Protein AF-A0A2Y9EXE4-F1 (afdb_monomer)

Secondary structure (DSSP, 8-state):
------TT--HHHHHHHHHHHHHHHHHHTTPPPPHHHHHHHHHTHHHHHHHHTTS------TTS-S-TTTHHHHHHHTTSSSSSS--

Mean predicted aligned error: 15.24 Å

Solvent-accessible surface area (backbone atoms only — not comparable to full-atom values): 5796 Å² total; per-residue (Å²): 131,90,76,84,65,78,81,89,68,51,76,65,56,50,50,50,56,52,51,50,52,50,55,54,47,40,47,72,73,71,44,85,75,54,72,70,54,51,48,50,47,61,76,41,39,73,58,44,61,65,43,63,80,64,52,77,78,77,72,75,65,90,79,67,72,101,50,95,82,56,60,82,60,59,65,64,63,67,64,72,76,75,76,84,80,82,129

Sequence (87 aa):
MNREGAPGKSPEEMYVQQKVRVLLMLRKMGSNLTASEEEFLRTYAGVVNSQLSQLPQHSIDQGESIDQGAEDVVMAFSRSETEDRRQ

Radius of gyration: 22.2 Å; Cα contacts (8 Å, |Δi|>4): 24; chains: 1; bounding box: 71×30×39 Å

Organism: Physeter macrocephalus (NCBI:txid9755)

Structure (mmCIF, N/CA/C/O backbone):
data_AF-A0A2Y9EXE4-F1
#
_entry.id   AF-A0A2Y9EXE4-F1
#
loop_
_atom_site.group_PDB
_atom_site.id
_atom_site.type_symbol
_atom_site.label_atom_id
_atom_site.label_alt_id
_atom_site.label_comp_id
_atom_site.label_asym_id
_atom_site.label_entity_id
_atom_site.label_seq_id
_atom_site.pdbx_PDB_ins_code
_atom_site.Cartn_x
_atom_site.Cartn_y
_atom_site.Cartn_z
_atom_site.occupancy
_atom_site.B_iso_or_equiv
_atom_site.auth_seq_id
_atom_site.auth_comp_id
_atom_site.auth_asym_id
_atom_site.auth_atom_id
_atom_site.pdbx_PDB_model_num
AT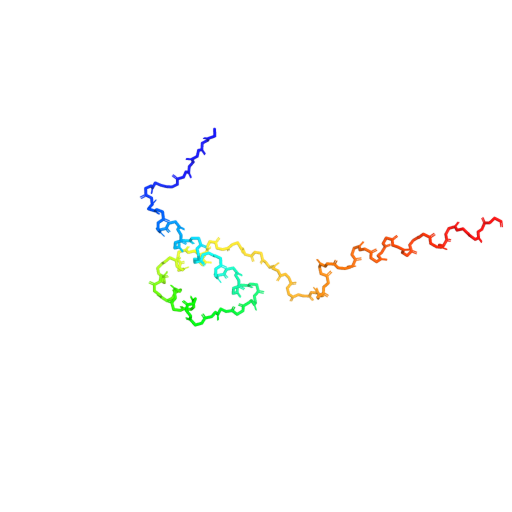OM 1 N N . MET A 1 1 ? 18.790 3.723 27.564 1.00 44.59 1 MET A N 1
ATOM 2 C CA . MET A 1 1 ? 18.343 3.596 26.159 1.00 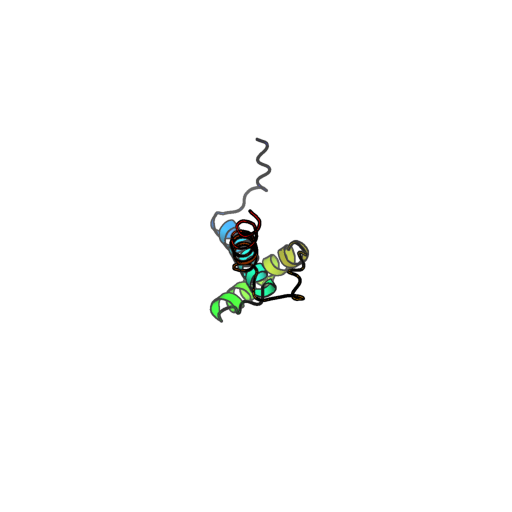44.59 1 MET A CA 1
ATOM 3 C C . MET A 1 1 ? 17.049 4.378 26.012 1.00 44.59 1 MET A C 1
ATOM 5 O O . MET A 1 1 ? 16.038 3.932 26.539 1.00 44.59 1 MET A O 1
ATOM 9 N N . ASN A 1 2 ? 17.091 5.550 25.371 1.00 50.38 2 ASN A N 1
ATOM 10 C CA . ASN A 1 2 ? 15.892 6.316 25.022 1.00 50.38 2 ASN A CA 1
ATOM 11 C C . ASN A 1 2 ? 15.170 5.560 23.910 1.00 50.38 2 ASN A C 1
ATOM 13 O O . ASN A 1 2 ? 15.516 5.661 22.735 1.00 50.38 2 ASN A O 1
ATOM 17 N N . ARG A 1 3 ? 14.244 4.692 24.310 1.00 53.59 3 ARG A N 1
ATOM 18 C CA . ARG A 1 3 ? 13.386 3.951 23.397 1.00 53.59 3 ARG A CA 1
ATOM 19 C C . ARG A 1 3 ? 12.279 4.908 22.973 1.00 53.59 3 ARG A C 1
ATOM 21 O O . ARG A 1 3 ? 11.177 4.839 23.499 1.00 53.59 3 ARG A O 1
ATOM 28 N N . GLU A 1 4 ? 12.596 5.791 22.032 1.00 51.19 4 GLU A N 1
ATOM 29 C CA . GLU A 1 4 ? 11.621 6.556 21.244 1.00 51.19 4 GLU A CA 1
ATOM 30 C C . GLU A 1 4 ? 10.848 5.569 20.342 1.00 51.19 4 GLU A C 1
ATOM 32 O O . GLU A 1 4 ? 10.959 5.554 19.119 1.00 51.19 4 GLU A O 1
ATOM 37 N N . GLY A 1 5 ? 10.124 4.635 20.963 1.00 49.34 5 GLY A N 1
ATOM 38 C CA . GLY A 1 5 ? 9.087 3.862 20.308 1.00 49.34 5 GLY A CA 1
ATOM 39 C C . GLY A 1 5 ? 7.899 4.792 20.171 1.00 49.34 5 GLY A C 1
ATOM 40 O O . GLY A 1 5 ? 7.287 5.147 21.174 1.00 49.34 5 GLY A O 1
ATOM 41 N N . ALA A 1 6 ? 7.621 5.222 18.943 1.00 51.59 6 ALA A N 1
ATOM 42 C CA . ALA A 1 6 ? 6.452 6.025 18.625 1.00 51.59 6 ALA A CA 1
ATOM 43 C C . ALA A 1 6 ? 5.191 5.476 19.340 1.00 51.59 6 ALA A C 1
ATOM 45 O O . ALA A 1 6 ? 5.021 4.257 19.453 1.00 51.59 6 ALA A O 1
ATOM 46 N N . PRO A 1 7 ? 4.323 6.362 19.846 1.00 54.81 7 PRO A N 1
ATOM 47 C CA . PRO A 1 7 ? 3.331 6.039 20.863 1.00 54.81 7 PRO A CA 1
ATOM 48 C C . PRO A 1 7 ? 2.242 5.088 20.344 1.00 54.81 7 PRO A C 1
ATOM 50 O O . PRO A 1 7 ? 1.697 5.287 19.262 1.00 54.81 7 PRO A O 1
ATOM 53 N N . GLY A 1 8 ? 1.885 4.088 21.157 1.00 55.97 8 GLY A N 1
ATOM 54 C CA . GLY A 1 8 ? 0.510 3.576 21.248 1.00 55.97 8 GLY A CA 1
ATOM 55 C C . GLY A 1 8 ? -0.050 2.718 20.110 1.00 55.97 8 GLY A C 1
ATOM 56 O O . GLY A 1 8 ? -1.267 2.577 20.044 1.00 55.97 8 GLY A O 1
ATOM 57 N N . LYS A 1 9 ? 0.771 2.138 19.229 1.00 66.88 9 LYS A N 1
ATOM 58 C CA . LYS A 1 9 ? 0.262 1.283 18.141 1.00 66.88 9 LYS A CA 1
ATOM 59 C C . LYS A 1 9 ? 0.053 -0.159 18.591 1.00 66.88 9 LYS A C 1
ATOM 61 O O . LYS A 1 9 ? 0.910 -0.729 19.269 1.00 66.88 9 LYS A O 1
ATOM 66 N N . SER A 1 10 ? -1.080 -0.750 18.215 1.00 86.75 10 SER A N 1
ATOM 67 C CA . SER A 1 10 ? -1.406 -2.137 18.569 1.00 86.75 10 SER A CA 1
ATOM 68 C C . SER A 1 10 ? -0.416 -3.127 17.919 1.00 86.75 10 SER A C 1
ATOM 70 O O . SER A 1 10 ? 0.208 -2.806 16.901 1.00 86.75 10 SER A O 1
ATOM 72 N N . PRO A 1 11 ? -0.252 -4.352 18.461 1.00 88.12 11 PRO A N 1
ATOM 73 C CA . PRO A 1 11 ? 0.582 -5.385 17.834 1.00 88.12 11 PRO A CA 1
ATOM 74 C C . PRO A 1 11 ? 0.196 -5.674 16.376 1.00 88.12 11 PRO A C 1
ATOM 76 O O . PRO A 1 11 ? 1.054 -5.963 15.542 1.00 88.12 11 PRO A O 1
ATOM 79 N N . GLU A 1 12 ? -1.090 -5.545 16.057 1.00 90.50 12 GLU A N 1
ATOM 80 C CA . GLU A 1 12 ? -1.621 -5.694 14.706 1.00 90.50 12 GLU A CA 1
ATOM 81 C C . GLU A 1 12 ? -1.171 -4.555 13.782 1.00 90.50 12 GLU A C 1
ATOM 83 O O . GLU A 1 12 ? -0.683 -4.801 12.682 1.00 90.50 12 GLU A O 1
ATOM 88 N N . GLU A 1 13 ? -1.245 -3.303 14.233 1.00 90.38 13 GLU A N 1
ATOM 89 C CA . GLU A 1 13 ? -0.784 -2.154 13.445 1.00 90.38 13 GLU A CA 1
ATOM 90 C C . GLU A 1 13 ? 0.723 -2.198 13.181 1.00 90.38 13 GLU A C 1
ATOM 92 O O . GLU A 1 13 ? 1.183 -1.829 12.096 1.00 90.38 13 GLU A O 1
ATOM 97 N N . MET A 1 14 ? 1.493 -2.670 14.164 1.00 91.00 14 MET A N 1
ATOM 98 C CA . MET A 1 14 ? 2.921 -2.952 14.014 1.00 91.00 14 MET A CA 1
ATOM 99 C C . MET A 1 14 ? 3.160 -4.001 12.928 1.00 91.00 14 MET A C 1
ATOM 101 O O . MET A 1 14 ? 3.980 -3.780 12.033 1.00 91.00 14 MET A O 1
ATOM 105 N N . TYR A 1 15 ? 2.413 -5.110 12.968 1.00 94.69 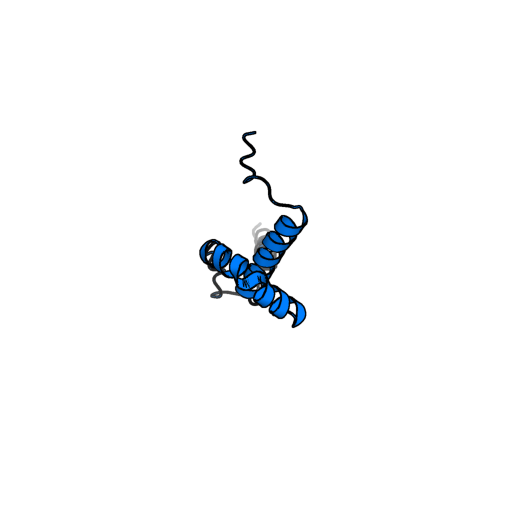15 TYR A N 1
ATOM 106 C CA . TYR A 1 15 ? 2.491 -6.153 11.949 1.00 94.69 15 TYR A CA 1
ATOM 107 C C . TYR A 1 15 ? 2.171 -5.602 10.557 1.00 94.69 15 TYR A C 1
ATOM 109 O O . TYR A 1 15 ? 2.940 -5.824 9.622 1.00 94.69 15 TYR A O 1
ATOM 117 N N . VAL A 1 16 ? 1.095 -4.823 10.418 1.00 95.12 16 VAL A N 1
ATOM 118 C CA . VAL A 1 16 ? 0.711 -4.205 9.142 1.00 95.12 16 VAL A CA 1
ATOM 119 C C . VAL A 1 16 ? 1.810 -3.280 8.630 1.00 95.12 16 VAL A C 1
ATOM 121 O O . VAL A 1 16 ? 2.228 -3.398 7.478 1.00 95.12 16 VAL A O 1
ATOM 124 N N . GLN A 1 17 ? 2.331 -2.394 9.480 1.00 94.00 17 GLN A N 1
ATOM 125 C CA . GLN A 1 17 ? 3.401 -1.477 9.093 1.00 94.00 17 GLN A CA 1
ATOM 126 C C . GLN A 1 17 ? 4.655 -2.216 8.645 1.00 94.00 17 GLN A C 1
ATOM 128 O O . GLN A 1 17 ? 5.258 -1.834 7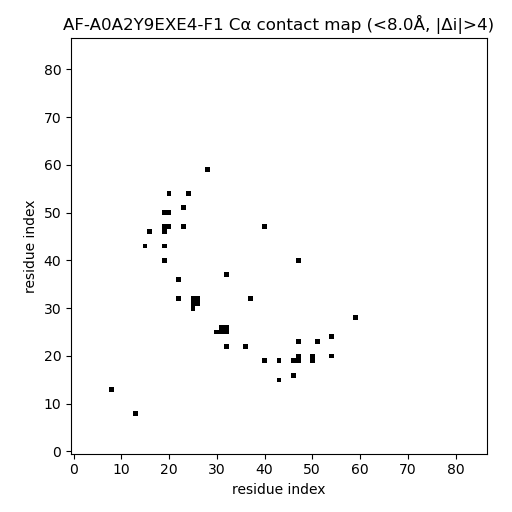.642 1.00 94.00 17 GLN A O 1
ATOM 133 N N . GLN A 1 18 ? 5.042 -3.266 9.362 1.00 94.12 18 GLN A N 1
ATOM 134 C CA . GLN A 1 18 ? 6.236 -4.025 9.035 1.00 94.12 18 GLN A CA 1
ATOM 135 C C . GLN A 1 18 ? 6.050 -4.855 7.763 1.00 94.12 18 GLN A C 1
ATOM 137 O O . GLN A 1 18 ? 6.936 -4.859 6.910 1.00 94.12 18 GLN A O 1
ATOM 142 N N . LYS A 1 19 ? 4.884 -5.484 7.584 1.00 96.62 19 LYS A N 1
ATOM 143 C CA . LYS A 1 19 ? 4.563 -6.247 6.376 1.00 96.62 19 LYS A CA 1
ATOM 144 C C . LYS A 1 19 ? 4.538 -5.356 5.138 1.00 96.62 19 LYS A C 1
ATOM 146 O O . LYS A 1 19 ? 5.174 -5.702 4.148 1.00 96.62 19 LYS A O 1
ATOM 151 N N . VAL A 1 20 ? 3.901 -4.183 5.204 1.00 96.31 20 VAL A N 1
ATOM 152 C CA . VAL A 1 20 ? 3.937 -3.199 4.106 1.00 96.31 20 VAL A CA 1
ATOM 153 C C . VAL A 1 20 ? 5.381 -2.838 3.749 1.00 96.31 20 VAL A C 1
ATOM 155 O O . VAL A 1 20 ? 5.751 -2.914 2.580 1.00 96.31 20 VAL A O 1
ATOM 158 N N . ARG A 1 21 ? 6.222 -2.521 4.742 1.00 94.25 21 ARG A N 1
ATOM 159 C CA . ARG A 1 21 ? 7.628 -2.161 4.507 1.00 94.25 21 ARG A CA 1
ATOM 160 C C . ARG A 1 21 ? 8.388 -3.255 3.763 1.00 94.25 21 ARG A C 1
ATOM 162 O O . ARG A 1 21 ? 9.096 -2.960 2.803 1.00 94.25 21 ARG A O 1
ATOM 169 N N . VAL A 1 22 ? 8.246 -4.502 4.210 1.00 95.19 22 VAL A N 1
ATOM 170 C CA . VAL A 1 22 ? 8.929 -5.660 3.616 1.00 95.19 22 VAL A CA 1
ATOM 171 C C . VAL A 1 22 ? 8.468 -5.882 2.179 1.00 95.19 22 VAL A C 1
ATOM 173 O O . VAL A 1 22 ? 9.310 -5.999 1.295 1.00 95.19 22 VAL A O 1
ATOM 176 N N . LEU A 1 23 ? 7.159 -5.866 1.920 1.00 96.38 23 LEU A N 1
ATOM 177 C CA . LEU A 1 23 ? 6.616 -6.063 0.573 1.00 96.38 23 LEU A CA 1
ATOM 178 C C . LEU A 1 23 ? 7.066 -4.963 -0.400 1.00 96.38 23 LEU A C 1
ATOM 180 O O . LEU A 1 23 ? 7.415 -5.249 -1.545 1.00 96.38 23 LEU A O 1
ATOM 184 N N . LEU A 1 24 ? 7.119 -3.707 0.054 1.00 93.94 24 LEU A N 1
ATOM 185 C CA . LEU A 1 24 ? 7.644 -2.615 -0.765 1.00 93.94 24 LEU A CA 1
ATOM 186 C C . LEU A 1 24 ? 9.143 -2.771 -1.047 1.00 93.94 24 LEU A C 1
ATOM 188 O O . LEU A 1 24 ? 9.579 -2.460 -2.155 1.00 93.94 24 LEU A O 1
ATOM 192 N N . MET A 1 25 ? 9.918 -3.276 -0.082 1.00 92.88 25 MET A N 1
ATOM 193 C CA . MET A 1 25 ? 11.339 -3.563 -0.280 1.00 92.88 25 MET A CA 1
ATOM 194 C C . MET A 1 25 ? 11.548 -4.723 -1.259 1.00 92.88 25 MET A C 1
ATOM 196 O O . MET A 1 25 ? 12.354 -4.596 -2.170 1.00 92.88 25 MET A O 1
ATOM 200 N N . LEU A 1 26 ? 10.795 -5.820 -1.131 1.00 92.50 26 LEU A N 1
ATOM 201 C CA . LEU A 1 26 ? 10.849 -6.958 -2.058 1.00 92.50 26 LEU A CA 1
ATOM 202 C C . LEU A 1 26 ? 10.567 -6.519 -3.495 1.00 92.50 26 LEU A C 1
ATOM 204 O O . LEU A 1 26 ? 11.353 -6.809 -4.396 1.00 92.50 26 LEU A O 1
ATOM 208 N N . ARG A 1 27 ? 9.501 -5.735 -3.687 1.00 91.00 27 ARG A N 1
ATOM 209 C CA . ARG A 1 27 ? 9.176 -5.160 -4.994 1.00 91.00 27 ARG A CA 1
ATOM 210 C C . ARG A 1 27 ? 10.294 -4.256 -5.512 1.00 91.00 27 ARG A C 1
ATOM 212 O O . ARG A 1 27 ? 10.619 -4.306 -6.693 1.00 91.00 27 ARG A O 1
ATOM 219 N N . LYS A 1 28 ? 10.906 -3.447 -4.639 1.00 88.44 28 LYS A N 1
ATOM 220 C CA . LYS A 1 28 ? 12.049 -2.593 -4.996 1.00 88.44 28 LYS A CA 1
ATOM 221 C C . LYS A 1 28 ? 13.283 -3.409 -5.405 1.00 88.44 28 LYS A C 1
ATOM 223 O O . LYS A 1 28 ? 14.007 -2.989 -6.297 1.00 88.44 28 LYS A O 1
ATOM 228 N N . MET A 1 29 ? 13.499 -4.571 -4.796 1.00 88.44 29 MET A N 1
ATOM 229 C CA . MET A 1 29 ? 14.581 -5.504 -5.138 1.00 88.44 29 MET A CA 1
ATOM 230 C C . MET A 1 29 ? 14.272 -6.358 -6.384 1.00 88.44 29 MET A C 1
ATOM 232 O O . MET A 1 29 ? 15.038 -7.260 -6.706 1.00 88.44 29 MET A O 1
ATOM 236 N N . GLY A 1 30 ? 13.160 -6.105 -7.086 1.00 89.56 30 GLY A N 1
ATOM 237 C CA . GLY A 1 30 ? 12.775 -6.830 -8.302 1.00 89.56 30 GLY A CA 1
ATOM 238 C C . GLY A 1 30 ? 12.087 -8.176 -8.057 1.00 89.56 30 GLY A C 1
ATOM 239 O O . GLY A 1 30 ? 11.886 -8.937 -8.999 1.00 89.56 30 GLY A O 1
ATOM 240 N N . SER A 1 31 ? 11.710 -8.486 -6.813 1.00 94.38 31 SER A N 1
ATOM 241 C CA . SER A 1 31 ? 10.920 -9.683 -6.509 1.00 94.38 31 SER A CA 1
ATOM 242 C C . SER A 1 31 ? 9.444 -9.461 -6.831 1.00 94.38 31 SER A C 1
ATOM 244 O O . SER A 1 31 ? 8.886 -8.394 -6.561 1.00 94.38 31 SER A O 1
ATOM 246 N N . ASN A 1 32 ? 8.7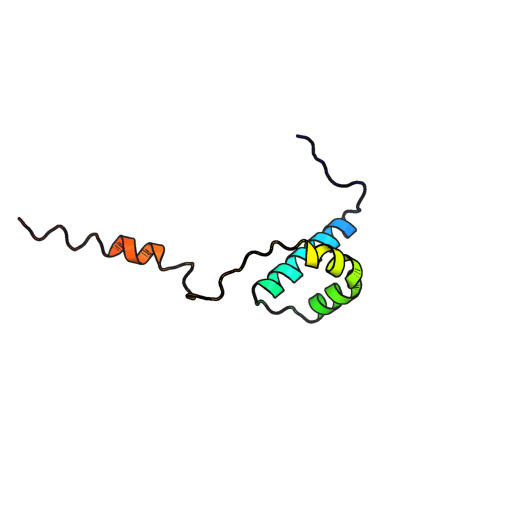94 -10.495 -7.362 1.00 94.19 32 ASN A N 1
ATOM 247 C CA . ASN A 1 32 ? 7.354 -10.484 -7.593 1.00 94.19 32 ASN A CA 1
ATOM 248 C C . ASN A 1 32 ? 6.591 -10.682 -6.283 1.00 94.19 32 ASN A C 1
ATOM 250 O O . ASN A 1 32 ? 7.032 -11.420 -5.402 1.00 94.19 32 ASN A O 1
ATOM 254 N N . LEU A 1 33 ? 5.426 -10.048 -6.191 1.00 95.50 33 LEU A N 1
ATOM 255 C CA . LEU A 1 33 ? 4.483 -10.247 -5.098 1.00 95.50 33 LEU A CA 1
ATOM 256 C C . LEU A 1 33 ? 3.352 -11.166 -5.559 1.00 95.50 33 LEU A C 1
ATOM 258 O O . LEU A 1 33 ? 2.965 -11.174 -6.727 1.00 95.50 33 LEU A O 1
ATOM 262 N N . THR A 1 34 ? 2.817 -11.946 -4.634 1.00 97.69 34 THR A N 1
ATOM 263 C CA . THR A 1 34 ? 1.628 -12.771 -4.857 1.00 97.69 34 THR A CA 1
ATOM 264 C C . THR A 1 34 ? 0.360 -11.912 -4.902 1.00 97.69 34 THR A C 1
ATOM 266 O O . THR A 1 34 ? 0.329 -10.781 -4.413 1.00 97.69 34 THR A O 1
ATOM 269 N N . ALA A 1 35 ? -0.731 -12.461 -5.445 1.00 96.69 35 ALA A N 1
ATOM 270 C CA . ALA A 1 35 ? -2.009 -11.748 -5.534 1.00 96.69 35 ALA A CA 1
ATOM 271 C C . ALA A 1 35 ? -2.535 -11.276 -4.163 1.00 96.69 35 ALA A C 1
ATOM 273 O O . ALA A 1 35 ? -3.039 -10.161 -4.047 1.00 96.69 35 ALA A O 1
ATOM 274 N N . SER A 1 36 ? -2.367 -12.087 -3.114 1.00 97.62 36 SER A N 1
ATOM 275 C CA . SER A 1 36 ? -2.791 -11.736 -1.753 1.00 97.62 36 SER A CA 1
ATOM 276 C C . SER A 1 36 ? -1.926 -10.637 -1.130 1.00 97.62 36 SER A C 1
ATOM 278 O O . SER A 1 36 ? -2.415 -9.833 -0.339 1.00 97.62 36 SER A O 1
ATOM 280 N N . GLU A 1 37 ? -0.645 -10.559 -1.490 1.00 97.50 37 GLU A N 1
ATOM 281 C CA . GLU A 1 37 ? 0.248 -9.479 -1.065 1.00 97.50 37 GLU A CA 1
ATOM 282 C C . GLU A 1 37 ? -0.069 -8.174 -1.790 1.00 97.50 37 GLU A C 1
ATOM 284 O O . GLU A 1 37 ? -0.072 -7.113 -1.166 1.00 97.50 37 GLU A O 1
ATOM 289 N N . GLU A 1 38 ? -0.399 -8.237 -3.080 1.00 96.56 38 GLU A N 1
ATOM 290 C CA . GLU A 1 38 ? -0.898 -7.069 -3.798 1.00 96.56 38 GLU A CA 1
ATOM 291 C C . GLU A 1 38 ? -2.212 -6.556 -3.213 1.00 96.56 38 GLU A C 1
ATOM 293 O O . GLU A 1 38 ? -2.370 -5.351 -3.017 1.00 96.56 38 GLU A O 1
ATOM 298 N N . GLU A 1 39 ? -3.151 -7.452 -2.916 1.00 97.38 39 GLU A N 1
ATOM 299 C CA . GLU A 1 39 ? -4.407 -7.101 -2.259 1.00 97.38 39 GLU A CA 1
ATOM 300 C C . GLU A 1 39 ? -4.153 -6.480 -0.882 1.00 97.38 39 GLU A C 1
ATOM 302 O O . GLU A 1 39 ? -4.703 -5.426 -0.568 1.00 97.38 39 GLU A O 1
ATOM 307 N N . PHE A 1 40 ? -3.238 -7.050 -0.095 1.00 97.62 40 PHE A N 1
ATOM 308 C CA . PHE A 1 40 ? -2.833 -6.491 1.192 1.00 97.62 40 PHE A CA 1
ATOM 309 C C . PHE A 1 40 ? -2.296 -5.056 1.055 1.00 97.62 40 PHE A C 1
ATOM 311 O O . PHE A 1 40 ? -2.677 -4.171 1.824 1.00 97.62 40 PHE A O 1
ATOM 318 N N . LEU A 1 41 ? -1.454 -4.788 0.053 1.00 97.00 41 LEU A N 1
ATOM 319 C CA . LEU A 1 41 ? -0.951 -3.437 -0.216 1.00 97.00 41 LEU A CA 1
ATOM 320 C C . LEU A 1 41 ? -2.063 -2.469 -0.650 1.00 97.00 41 LEU A C 1
ATOM 322 O O . LEU A 1 41 ? -2.008 -1.294 -0.287 1.00 97.00 41 LEU A O 1
ATOM 326 N N . ARG A 1 42 ? -3.078 -2.941 -1.387 1.00 96.56 42 ARG A N 1
ATOM 327 C CA . ARG A 1 42 ? -4.253 -2.131 -1.763 1.00 96.56 42 ARG A CA 1
ATOM 328 C C . ARG A 1 42 ? -5.112 -1.801 -0.541 1.00 96.56 42 ARG A C 1
ATOM 330 O O . ARG A 1 42 ? -5.475 -0.642 -0.359 1.00 96.56 42 ARG A O 1
ATOM 337 N N . THR A 1 43 ? -5.371 -2.780 0.324 1.00 97.56 43 THR A N 1
ATOM 338 C CA . THR A 1 43 ? -6.147 -2.608 1.563 1.00 97.56 43 THR A CA 1
ATOM 339 C C . THR A 1 43 ? -5.496 -1.599 2.509 1.00 97.56 43 THR A C 1
ATOM 341 O O . THR A 1 43 ? -6.180 -0.763 3.094 1.00 97.56 43 THR A O 1
ATOM 344 N N . TYR A 1 44 ? -4.164 -1.605 2.607 1.00 96.38 44 TYR A N 1
ATOM 345 C CA . TYR A 1 44 ? -3.407 -0.690 3.469 1.00 96.38 44 TYR A CA 1
ATOM 346 C C . TYR A 1 44 ? -2.692 0.425 2.692 1.00 96.38 44 TYR A C 1
ATOM 348 O O . TYR A 1 44 ? -1.618 0.884 3.095 1.00 96.38 44 TYR A O 1
ATOM 356 N N . ALA A 1 45 ? -3.304 0.916 1.609 1.00 94.62 45 ALA A N 1
ATOM 357 C CA . ALA A 1 45 ? -2.731 1.948 0.741 1.00 94.62 45 ALA A CA 1
ATOM 358 C C . ALA A 1 45 ? -2.287 3.221 1.493 1.00 94.62 45 ALA A C 1
ATOM 360 O O . ALA A 1 45 ? -1.274 3.827 1.147 1.00 94.62 45 ALA A O 1
ATOM 361 N N . GLY A 1 46 ? -2.989 3.610 2.564 1.00 93.44 46 GLY A N 1
ATOM 362 C CA . GLY A 1 46 ? -2.584 4.748 3.401 1.00 93.44 46 GLY A CA 1
ATOM 363 C C . GLY A 1 46 ? -1.210 4.550 4.056 1.00 93.44 46 GLY A C 1
ATOM 364 O O . GLY A 1 46 ? -0.379 5.459 4.065 1.00 93.44 46 GLY A O 1
ATOM 365 N N . VAL A 1 47 ? -0.933 3.336 4.538 1.00 93.31 47 VAL A N 1
ATOM 366 C CA . VAL A 1 47 ? 0.365 2.967 5.121 1.00 93.31 47 VAL A CA 1
ATOM 367 C C . VAL A 1 47 ? 1.426 2.861 4.029 1.00 93.31 47 VAL A C 1
ATOM 369 O O . VAL A 1 47 ? 2.546 3.330 4.223 1.00 93.31 47 VAL A O 1
ATOM 372 N N . VAL A 1 48 ? 1.062 2.305 2.869 1.00 93.81 48 VAL A N 1
ATOM 373 C CA . VAL A 1 48 ? 1.940 2.231 1.693 1.00 93.81 48 VAL A CA 1
ATOM 374 C C . VAL A 1 48 ? 2.435 3.616 1.302 1.00 93.81 48 VAL A C 1
ATOM 376 O O . VAL A 1 48 ? 3.641 3.815 1.212 1.00 93.81 48 VAL A O 1
ATOM 379 N N . ASN A 1 49 ? 1.535 4.586 1.145 1.00 92.44 49 ASN A N 1
ATOM 380 C CA . ASN A 1 49 ? 1.898 5.949 0.757 1.00 92.44 49 ASN A CA 1
ATOM 381 C C . ASN A 1 49 ? 2.814 6.618 1.789 1.00 92.44 49 ASN A C 1
ATOM 383 O O . ASN A 1 49 ? 3.788 7.266 1.418 1.00 92.44 49 ASN A O 1
ATOM 387 N N . SER A 1 50 ? 2.549 6.413 3.084 1.00 91.06 50 SER A N 1
ATOM 388 C CA . SER A 1 50 ? 3.389 6.952 4.159 1.00 91.06 50 SER A CA 1
ATOM 389 C C . SER A 1 50 ? 4.814 6.386 4.132 1.00 91.06 50 SER A C 1
ATOM 391 O O . SER A 1 50 ? 5.777 7.119 4.362 1.00 91.06 50 SER A O 1
ATOM 393 N N . GLN A 1 51 ? 4.957 5.092 3.840 1.00 88.69 51 GLN A N 1
ATOM 394 C CA . GLN A 1 51 ? 6.248 4.408 3.868 1.00 88.69 51 GLN A CA 1
ATOM 395 C C . GLN A 1 51 ? 7.013 4.481 2.549 1.00 88.69 51 GLN A C 1
ATOM 397 O O . GLN A 1 51 ? 8.238 4.417 2.570 1.00 88.69 51 GLN A O 1
ATOM 402 N N . LEU A 1 52 ? 6.328 4.640 1.415 1.00 86.69 52 LEU A N 1
ATOM 403 C CA . LEU A 1 52 ? 6.955 4.681 0.095 1.00 86.69 52 LEU A CA 1
ATOM 404 C C . LEU A 1 52 ? 8.006 5.796 0.005 1.00 86.69 52 LEU A C 1
ATOM 406 O O . LEU A 1 52 ? 9.098 5.564 -0.504 1.00 86.69 52 LEU A O 1
ATOM 410 N N . SER A 1 53 ? 7.709 6.969 0.571 1.00 84.19 53 SER A N 1
ATOM 411 C CA . SER A 1 53 ? 8.634 8.110 0.634 1.00 84.19 53 SER A CA 1
ATOM 412 C C . SER A 1 53 ? 9.746 7.959 1.678 1.00 84.19 53 SER A C 1
ATOM 414 O O . SER A 1 53 ? 10.708 8.718 1.649 1.00 84.19 53 SER A O 1
ATOM 416 N N . GLN A 1 54 ? 9.618 7.010 2.609 1.00 84.62 54 GLN A N 1
ATOM 417 C CA . GLN A 1 54 ? 10.598 6.750 3.673 1.00 84.62 54 GLN A CA 1
ATOM 418 C C . GLN A 1 54 ? 11.521 5.575 3.348 1.00 84.62 54 GLN A C 1
ATOM 420 O O . GLN A 1 54 ? 12.489 5.338 4.071 1.00 84.62 54 GLN A O 1
ATOM 425 N N . LEU A 1 55 ? 11.215 4.802 2.301 1.00 80.94 55 LEU A N 1
ATOM 426 C CA . LEU A 1 55 ? 12.061 3.691 1.901 1.00 80.94 55 LEU A CA 1
ATOM 427 C C . LEU A 1 55 ? 13.438 4.231 1.519 1.00 80.94 55 LEU A C 1
ATOM 429 O O . LEU A 1 55 ? 13.532 5.139 0.688 1.00 80.94 55 LEU A O 1
ATOM 433 N N . PRO A 1 56 ? 14.511 3.679 2.106 1.00 77.69 56 PRO A N 1
ATOM 434 C CA . PRO A 1 56 ? 15.845 4.161 1.833 1.00 77.69 56 PRO A CA 1
ATOM 435 C C . PRO A 1 56 ? 16.126 4.014 0.343 1.00 77.69 56 PRO A C 1
ATOM 437 O O . PRO A 1 56 ? 15.819 2.988 -0.275 1.00 77.69 56 PRO A O 1
ATOM 440 N N . GLN A 1 57 ? 16.678 5.068 -0.251 1.00 64.19 57 GLN A N 1
ATOM 441 C CA . GLN A 1 57 ? 16.816 5.147 -1.696 1.00 64.19 57 GLN A CA 1
ATOM 442 C C . GLN A 1 57 ? 17.844 4.186 -2.280 1.00 64.19 57 GLN A C 1
ATOM 444 O O . GLN A 1 57 ? 17.803 4.068 -3.494 1.00 64.19 57 GLN A O 1
ATOM 449 N N . HIS A 1 58 ? 18.614 3.430 -1.476 1.00 56.78 58 HIS A N 1
ATOM 450 C CA . HIS A 1 58 ? 19.684 2.529 -1.925 1.00 56.78 58 HIS A CA 1
ATOM 451 C C . HIS A 1 58 ? 19.384 1.930 -3.296 1.00 56.78 58 HIS A C 1
ATOM 453 O O . HIS A 1 58 ? 18.541 1.041 -3.456 1.00 56.78 58 HIS A O 1
ATOM 459 N N . SER A 1 59 ? 20.025 2.552 -4.278 1.00 43.62 59 SER A N 1
ATOM 460 C CA . SER A 1 59 ? 20.375 1.993 -5.557 1.00 43.62 59 SER A CA 1
ATOM 461 C C . SER A 1 59 ? 21.113 0.708 -5.230 1.00 43.62 59 SER A C 1
ATOM 463 O O . SER A 1 59 ? 22.309 0.721 -4.956 1.00 43.62 59 SER A O 1
ATOM 465 N N . ILE A 1 60 ? 20.377 -0.402 -5.174 1.00 51.44 60 ILE A N 1
ATOM 466 C CA . ILE A 1 60 ? 20.979 -1.641 -5.633 1.00 51.44 60 ILE A CA 1
ATOM 467 C C . ILE A 1 60 ? 21.256 -1.319 -7.087 1.00 51.44 60 ILE A C 1
ATOM 469 O O . ILE A 1 60 ? 20.328 -1.189 -7.883 1.00 51.44 60 ILE A O 1
ATOM 473 N N . ASP A 1 61 ? 22.511 -0.966 -7.325 1.00 47.81 61 ASP A N 1
ATOM 474 C CA . ASP A 1 61 ? 23.101 -0.712 -8.615 1.00 47.81 61 ASP A CA 1
ATOM 475 C C . ASP A 1 61 ? 22.846 -1.958 -9.463 1.00 47.81 61 ASP A C 1
ATOM 477 O O . ASP A 1 61 ?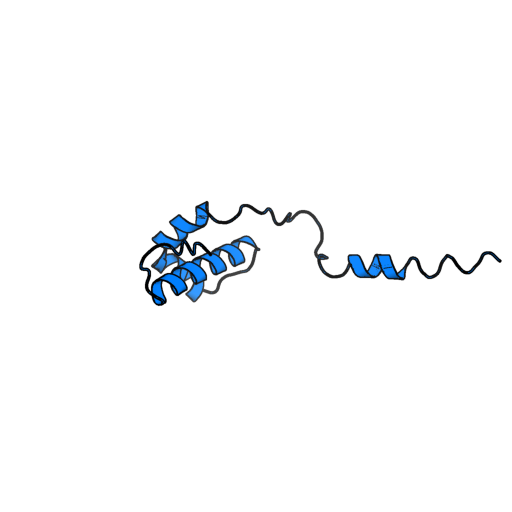 23.601 -2.924 -9.460 1.00 47.81 61 ASP A O 1
ATOM 481 N N . GLN A 1 62 ? 21.675 -1.989 -10.098 1.00 45.03 62 GLN A N 1
ATOM 482 C CA . GLN A 1 62 ? 21.342 -2.894 -11.183 1.00 45.03 62 GLN A CA 1
ATOM 483 C C . GLN A 1 62 ? 22.150 -2.399 -12.383 1.00 45.03 62 GLN A C 1
ATOM 485 O O . GLN A 1 62 ? 21.621 -1.758 -13.289 1.00 45.03 62 GLN A O 1
ATOM 490 N N . GLY A 1 63 ? 23.458 -2.622 -12.298 1.00 44.91 63 GLY A N 1
ATOM 491 C CA . GLY A 1 63 ? 24.467 -2.110 -13.210 1.00 44.91 63 GLY A CA 1
ATOM 492 C C . GLY A 1 63 ? 25.588 -3.111 -13.463 1.00 44.91 63 GLY A C 1
ATOM 493 O O . GLY A 1 63 ? 26.010 -3.223 -14.608 1.00 44.91 63 GLY A O 1
ATOM 494 N N . GLU A 1 64 ? 25.992 -3.919 -12.478 1.00 46.09 64 GLU A N 1
ATOM 495 C CA . GLU A 1 64 ? 26.946 -5.008 -12.707 1.00 46.09 64 GLU A CA 1
ATOM 496 C C . GLU A 1 64 ? 26.612 -6.279 -11.919 1.00 46.09 64 GLU A C 1
ATOM 498 O O . GLU A 1 64 ? 26.238 -6.246 -10.751 1.00 46.09 64 GLU A O 1
ATOM 503 N N . SER A 1 65 ? 26.733 -7.380 -12.662 1.00 42.19 65 SER A N 1
ATOM 504 C CA . SER A 1 65 ? 26.920 -8.769 -12.249 1.00 42.19 65 SER A CA 1
ATOM 505 C C . SER A 1 65 ? 25.977 -9.370 -11.197 1.00 42.19 65 SER A C 1
ATOM 507 O O . SER A 1 65 ? 25.959 -9.074 -10.005 1.00 42.19 65 SER A O 1
ATOM 509 N N . ILE A 1 66 ? 25.274 -10.401 -11.667 1.00 43.56 66 ILE A N 1
ATOM 510 C CA . ILE A 1 66 ? 24.892 -11.578 -10.888 1.00 43.56 66 ILE A CA 1
ATOM 511 C C . ILE A 1 66 ? 26.183 -12.210 -10.333 1.00 43.56 66 ILE A C 1
ATOM 513 O O . ILE A 1 66 ? 26.629 -13.213 -10.870 1.00 43.56 66 ILE A O 1
ATOM 517 N N . ASP A 1 67 ? 26.821 -11.609 -9.326 1.00 48.41 67 ASP A N 1
ATOM 518 C CA . ASP A 1 67 ? 27.901 -12.263 -8.579 1.00 48.41 67 ASP A CA 1
ATOM 519 C C . ASP A 1 67 ? 28.263 -11.615 -7.222 1.00 48.41 67 ASP A C 1
ATOM 521 O O . ASP A 1 67 ? 29.417 -11.543 -6.809 1.00 48.41 67 ASP A O 1
ATOM 525 N N . GLN A 1 68 ? 27.281 -11.164 -6.440 1.00 49.38 68 GLN A N 1
ATOM 526 C CA . GLN A 1 68 ? 27.551 -10.730 -5.054 1.00 49.38 68 GLN A CA 1
ATOM 527 C C . GLN A 1 68 ? 27.641 -11.908 -4.064 1.00 49.38 68 GLN A C 1
ATOM 529 O O . GLN A 1 68 ? 27.251 -11.790 -2.902 1.00 49.38 68 GLN A O 1
ATOM 534 N N . GLY A 1 69 ? 28.148 -13.060 -4.517 1.00 49.06 69 GLY A N 1
ATOM 535 C CA . GLY A 1 69 ? 28.312 -14.248 -3.680 1.00 49.06 69 GLY A CA 1
ATOM 536 C C . GLY A 1 69 ? 29.497 -15.156 -4.015 1.00 49.06 69 GLY A C 1
ATOM 537 O O . GLY A 1 69 ? 29.860 -15.947 -3.145 1.00 49.06 69 GLY A O 1
ATOM 538 N N . ALA A 1 70 ? 30.118 -15.067 -5.199 1.00 51.69 70 ALA A N 1
ATOM 539 C CA . ALA A 1 70 ? 31.212 -15.965 -5.582 1.00 51.69 70 ALA A CA 1
ATOM 540 C C . ALA A 1 70 ? 32.515 -15.276 -6.045 1.00 51.69 70 ALA A C 1
ATOM 542 O O . ALA A 1 70 ? 33.553 -15.944 -6.026 1.00 51.69 70 ALA A O 1
ATOM 543 N N . GLU A 1 71 ? 32.545 -13.970 -6.351 1.00 49.00 71 GLU A N 1
ATOM 544 C CA . GLU A 1 71 ? 33.790 -13.341 -6.857 1.00 49.00 71 GLU A CA 1
ATOM 545 C C . GLU A 1 71 ? 34.881 -13.137 -5.796 1.00 49.00 71 GLU A C 1
ATOM 547 O O . GLU A 1 71 ? 36.073 -13.225 -6.101 1.00 49.00 71 GLU A O 1
ATOM 552 N N . ASP A 1 72 ? 34.512 -12.928 -4.529 1.00 53.44 72 ASP A N 1
ATOM 553 C CA . ASP A 1 72 ? 35.508 -12.650 -3.478 1.00 53.44 72 ASP A CA 1
ATOM 554 C C . ASP A 1 72 ? 36.320 -13.906 -3.089 1.00 53.44 72 ASP A C 1
ATOM 556 O O . ASP A 1 72 ? 37.433 -13.829 -2.573 1.00 53.44 72 ASP A O 1
ATOM 560 N N . VAL A 1 73 ? 35.807 -15.103 -3.405 1.00 52.22 73 VAL A N 1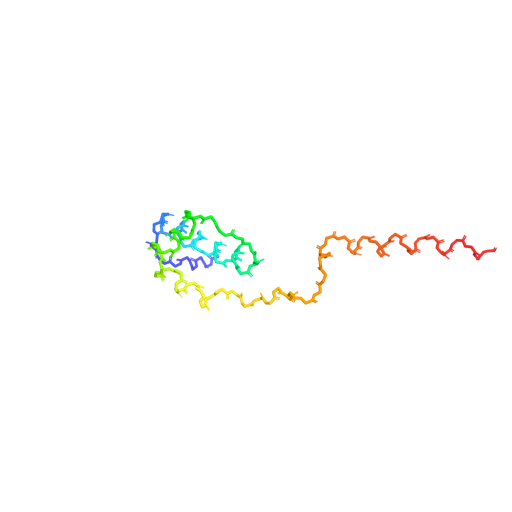
ATOM 561 C CA . VAL A 1 73 ? 36.496 -16.376 -3.130 1.00 52.22 73 VAL A CA 1
ATOM 562 C C . VAL A 1 73 ? 37.479 -16.745 -4.248 1.00 52.22 73 VAL A C 1
ATOM 564 O O . VAL A 1 73 ? 38.560 -17.268 -3.971 1.00 52.22 73 VAL A O 1
ATOM 567 N N . VAL A 1 74 ? 37.161 -16.458 -5.515 1.00 55.53 74 VAL A N 1
ATOM 568 C CA . VAL A 1 74 ? 37.992 -16.892 -6.658 1.00 55.53 74 VAL A CA 1
ATOM 569 C C . VAL A 1 74 ? 39.318 -16.133 -6.771 1.00 55.53 74 VAL A C 1
ATOM 571 O O . VAL A 1 74 ? 40.325 -16.711 -7.195 1.00 55.53 74 VAL A O 1
ATOM 574 N N . MET A 1 75 ? 39.373 -14.874 -6.322 1.00 59.28 75 MET A N 1
ATOM 575 C CA . MET A 1 75 ? 40.627 -14.109 -6.309 1.00 59.28 75 MET A CA 1
ATOM 576 C C . MET A 1 75 ? 41.603 -14.556 -5.210 1.00 59.28 75 MET A C 1
ATOM 578 O O . MET A 1 75 ? 42.814 -14.389 -5.371 1.00 59.28 75 MET A O 1
ATOM 582 N N . ALA A 1 76 ? 41.113 -15.175 -4.131 1.00 55.88 76 ALA A N 1
ATOM 583 C CA . ALA A 1 76 ? 41.961 -15.682 -3.053 1.00 55.88 76 ALA A CA 1
ATOM 584 C C . ALA A 1 76 ? 42.699 -16.981 -3.432 1.00 55.88 76 ALA A C 1
ATOM 586 O O . ALA A 1 76 ? 43.842 -17.171 -3.022 1.00 55.88 76 ALA A O 1
ATOM 587 N N . PHE A 1 77 ? 42.098 -17.849 -4.256 1.00 52.59 77 PHE A N 1
ATOM 588 C CA . PHE A 1 77 ? 42.717 -19.126 -4.646 1.00 52.59 77 PHE A CA 1
ATOM 589 C C . PHE A 1 77 ? 43.751 -19.005 -5.774 1.00 52.59 77 PHE A C 1
ATOM 591 O O . PHE A 1 77 ? 44.667 -19.819 -5.851 1.00 52.59 77 PHE A O 1
ATOM 598 N N . SER A 1 78 ? 43.668 -17.972 -6.617 1.00 52.41 78 SER A N 1
ATOM 599 C CA . SER A 1 78 ? 44.572 -17.829 -7.772 1.00 52.41 78 SER A 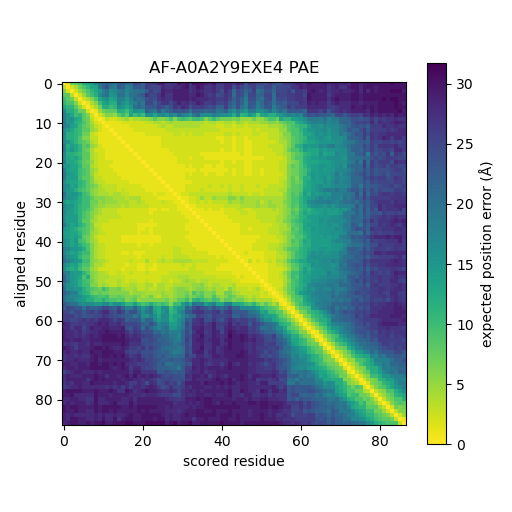CA 1
ATOM 600 C C . SER A 1 78 ? 45.966 -17.293 -7.416 1.00 52.41 78 SER A C 1
ATOM 602 O O . SER A 1 78 ? 46.883 -17.376 -8.230 1.00 52.41 78 SER A O 1
ATOM 604 N N . ARG A 1 79 ? 46.159 -16.732 -6.213 1.00 52.25 79 ARG A N 1
ATOM 605 C CA . ARG A 1 79 ? 47.461 -16.181 -5.790 1.00 52.25 79 ARG A CA 1
ATOM 606 C C . ARG A 1 79 ? 48.418 -17.210 -5.190 1.00 52.25 79 ARG A C 1
ATOM 608 O O . ARG A 1 79 ? 49.604 -16.916 -5.099 1.00 52.25 79 ARG A O 1
ATOM 615 N N . SER A 1 80 ? 47.948 -18.396 -4.810 1.00 52.19 80 SER A N 1
ATOM 616 C CA . SER A 1 80 ? 48.792 -19.366 -4.098 1.00 52.19 80 SER A CA 1
ATOM 617 C C . SER A 1 80 ? 49.643 -20.268 -5.000 1.00 52.19 80 SER A C 1
ATOM 619 O O . SER A 1 80 ? 50.555 -20.905 -4.488 1.00 52.19 80 SER A O 1
ATOM 621 N N . GLU A 1 81 ? 49.412 -20.321 -6.318 1.00 54.62 81 GLU A N 1
ATOM 622 C CA . GLU A 1 81 ? 50.147 -21.249 -7.203 1.00 54.62 81 GLU A CA 1
ATOM 623 C C . GLU A 1 81 ? 51.349 -20.635 -7.948 1.00 54.62 81 GLU A C 1
ATOM 625 O O . GLU A 1 81 ? 52.111 -21.364 -8.580 1.00 54.62 81 GLU A O 1
ATOM 630 N N . THR A 1 82 ? 51.584 -19.318 -7.877 1.00 53.06 82 THR A N 1
ATOM 631 C CA . THR A 1 82 ? 52.652 -18.668 -8.675 1.00 53.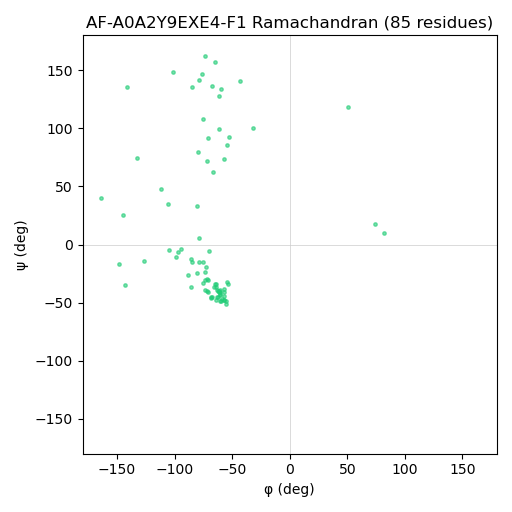06 82 THR A CA 1
ATOM 632 C C . THR A 1 82 ? 53.919 -18.263 -7.915 1.00 53.06 82 THR A C 1
ATOM 634 O O . THR A 1 82 ? 54.875 -17.828 -8.556 1.00 53.06 82 THR A O 1
ATOM 637 N N . GLU A 1 83 ? 53.979 -18.412 -6.588 1.00 53.44 83 GLU A N 1
ATOM 638 C CA . GLU A 1 83 ? 55.164 -18.027 -5.791 1.00 53.44 83 GLU A CA 1
ATOM 639 C C . GLU A 1 83 ? 56.163 -19.170 -5.513 1.00 53.44 83 GLU A C 1
ATOM 641 O O . GLU A 1 83 ? 57.256 -18.901 -5.023 1.00 53.44 83 GLU A O 1
ATOM 646 N N . ASP A 1 84 ? 55.876 -20.415 -5.918 1.00 52.94 84 ASP A N 1
ATOM 647 C CA . ASP A 1 84 ? 56.746 -21.586 -5.676 1.00 52.94 84 ASP A CA 1
ATOM 648 C C . ASP A 1 84 ? 57.386 -22.141 -6.968 1.00 52.94 84 ASP A C 1
ATOM 650 O O . ASP A 1 84 ? 57.319 -23.324 -7.298 1.00 52.94 84 ASP A O 1
ATOM 654 N N . ARG A 1 85 ? 57.959 -21.259 -7.801 1.00 55.69 85 ARG A N 1
ATOM 655 C CA . ARG A 1 85 ? 58.746 -21.701 -8.976 1.00 55.69 85 ARG A CA 1
ATOM 656 C C . ARG A 1 85 ? 59.950 -20.828 -9.315 1.00 55.69 85 ARG A C 1
ATOM 658 O O . ARG A 1 85 ? 60.386 -20.780 -10.466 1.00 55.69 85 ARG A O 1
ATOM 665 N N . ARG A 1 86 ? 60.490 -20.119 -8.325 1.00 54.97 86 ARG A N 1
ATOM 666 C CA . ARG A 1 86 ? 61.782 -19.429 -8.434 1.00 54.97 86 ARG A CA 1
ATOM 667 C C . ARG A 1 86 ? 62.641 -19.724 -7.206 1.00 54.97 86 ARG A C 1
ATOM 669 O O . ARG A 1 86 ? 62.802 -18.867 -6.344 1.00 54.97 86 ARG A O 1
ATOM 676 N N . GLN A 1 87 ? 63.179 -20.939 -7.156 1.00 48.03 87 GLN A N 1
ATOM 677 C CA . GLN A 1 87 ? 64.438 -21.247 -6.477 1.00 48.03 87 GLN A CA 1
ATOM 678 C C . GLN A 1 87 ? 65.361 -21.943 -7.470 1.00 48.03 87 GLN A C 1
ATOM 680 O O . GLN A 1 87 ? 64.836 -22.744 -8.279 1.00 48.03 87 GLN A O 1
#

InterPro domains:
  IPR009428 Beta-catenin-interacting ICAT domain [PF06384] (1-84)
  IPR036911 Beta-catenin-interacting ICAT superfamily [G3DSA:1.10.10.490] (1-54)
  IPR036911 Beta-catenin-interacting ICAT superfamily [SSF81730] (6-70)

Nearest PDB structures (foldseek):
  1t08-assembly1_B  TM=9.844E-01  e=1.533E-04  Homo sapiens
  1luj-assembly1_B  TM=7.497E-01  e=7.827E-06  Mus musculus
  1m1e-assembly1_B  TM=7.261E-01  e=6.896E-06  Homo sapiens

Foldseek 3Di:
DPPPPPDDDDPVNVVLLVLLLVLLVCVVVVHDDDPVSVVSCVVVVVSNVVCVVVNPPDPPPPPDDPDPDPPVPVVVVVPPPPPPDDD

pLDDT: mean 73.84, std 20.94, range [42.19, 97.69]